Protein AF-M6FPD7-F1 (afdb_monomer)

Secondary structure (DSSP, 8-state):
---PPPPHHHHHHHHHT-BTTBPEEESTTS-EEE-SS-EEEEEEPPSS--GGG--TT-HHHHHHHHHHHHHT-EEEEETT--TTT-EE-SSSEEE-SS-EEETTEEETTS-TTT-EESSS-TT--EEE-SS-EEEEETTEEEEETT--TTT-EE-SSSEEE-SS-EEE--

Solvent-accessible surface area (backbone atoms only — not comparable to full-atom values): 9918 Å² total; per-residue (Å²): 132,85,80,77,79,81,48,71,66,62,47,52,58,45,50,74,66,16,30,82,92,50,50,40,72,47,72,77,77,29,56,34,33,32,28,61,84,52,36,34,28,50,69,18,67,36,84,88,63,58,68,85,75,56,46,87,90,37,73,61,47,49,50,53,49,51,53,52,47,68,68,39,49,40,72,28,67,43,77,98,59,58,80,87,60,50,41,80,73,57,68,54,34,37,27,26,72,73,30,30,30,49,54,54,41,77,40,80,95,44,54,12,65,58,48,44,64,78,54,91,54,95,79,57,42,49,33,31,27,86,82,37,26,31,36,60,54,86,92,36,82,38,77,45,82,93,49,47,44,89,58,51,42,78,78,49,93,55,32,32,34,35,90,87,50,76,46,69,74,126

Organism: NCBI:txid996804

Structure (mmCIF, N/CA/C/O backbone):
data_AF-M6FPD7-F1
#
_entry.id   AF-M6FPD7-F1
#
loop_
_atom_site.group_PDB
_atom_site.id
_atom_site.type_symbol
_atom_site.label_atom_id
_atom_site.label_alt_id
_atom_site.label_comp_id
_atom_site.label_asym_id
_atom_site.label_entity_id
_atom_site.label_seq_id
_atom_site.pdbx_PDB_ins_code
_atom_site.Cartn_x
_atom_site.Cartn_y
_atom_site.Cartn_z
_atom_site.occupancy
_atom_site.B_iso_or_equiv
_atom_site.auth_seq_id
_atom_site.auth_comp_id
_atom_site.auth_asym_id
_atom_site.auth_atom_id
_atom_site.pdbx_PDB_model_num
ATOM 1 N N . MET A 1 1 ? 18.139 26.323 -0.669 1.00 39.03 1 MET A N 1
ATOM 2 C CA . MET A 1 1 ? 17.381 26.286 -1.943 1.00 39.03 1 MET A CA 1
ATOM 3 C C . MET A 1 1 ? 15.969 25.796 -1.652 1.00 39.03 1 MET A C 1
ATOM 5 O O . MET A 1 1 ? 15.835 24.713 -1.099 1.00 39.03 1 MET A O 1
ATOM 9 N N . LYS A 1 2 ? 14.922 26.578 -1.950 1.00 47.44 2 LYS A N 1
ATOM 10 C CA . LYS A 1 2 ? 13.535 26.094 -1.840 1.00 47.44 2 LYS A CA 1
ATOM 11 C C . LYS A 1 2 ? 13.308 25.077 -2.958 1.00 47.44 2 LYS A C 1
ATOM 13 O O . LYS A 1 2 ? 13.353 25.442 -4.129 1.00 47.44 2 LYS A O 1
ATOM 18 N N . THR A 1 3 ? 13.109 23.811 -2.613 1.00 50.50 3 THR A N 1
ATOM 19 C CA . THR A 1 3 ? 12.744 22.772 -3.580 1.00 50.50 3 THR A CA 1
ATOM 20 C C . THR A 1 3 ? 11.394 23.156 -4.181 1.00 50.50 3 THR A C 1
ATOM 22 O O . THR A 1 3 ? 10.374 23.114 -3.493 1.00 50.50 3 THR A O 1
ATOM 25 N N . LYS A 1 4 ? 11.377 23.608 -5.439 1.00 67.19 4 LYS A N 1
ATOM 26 C CA . LYS A 1 4 ? 10.131 23.920 -6.146 1.00 67.19 4 LYS A CA 1
ATOM 27 C C . LYS A 1 4 ? 9.335 22.614 -6.245 1.00 67.19 4 LYS A C 1
ATOM 29 O O . LYS A 1 4 ? 9.866 21.617 -6.739 1.00 67.19 4 LYS A O 1
ATOM 34 N N . ARG A 1 5 ? 8.109 22.580 -5.706 1.00 74.62 5 ARG A N 1
ATOM 35 C CA . ARG A 1 5 ? 7.219 21.422 -5.887 1.00 74.62 5 ARG A CA 1
ATOM 36 C C . ARG A 1 5 ? 6.982 21.244 -7.385 1.00 74.62 5 ARG A C 1
ATOM 38 O O . ARG A 1 5 ? 6.694 22.217 -8.073 1.00 74.62 5 ARG A O 1
ATOM 45 N N . MET A 1 6 ? 7.142 20.014 -7.858 1.00 83.38 6 MET A N 1
ATOM 46 C CA . MET A 1 6 ? 6.828 19.621 -9.229 1.00 83.38 6 MET A CA 1
ATOM 47 C C . MET A 1 6 ? 5.322 19.788 -9.453 1.00 83.38 6 MET A C 1
ATOM 49 O O . MET A 1 6 ? 4.540 19.327 -8.620 1.00 83.38 6 MET A O 1
ATOM 53 N N . THR A 1 7 ? 4.932 20.477 -10.525 1.00 90.06 7 THR A N 1
ATOM 54 C CA . THR A 1 7 ? 3.521 20.609 -10.911 1.00 90.06 7 THR A CA 1
ATOM 55 C C . THR A 1 7 ? 3.058 19.385 -11.701 1.00 90.06 7 THR A C 1
ATOM 57 O O . THR A 1 7 ? 3.879 18.596 -12.171 1.00 90.06 7 THR A O 1
ATOM 60 N N . GLU A 1 8 ? 1.746 19.227 -11.876 1.00 89.38 8 GLU A N 1
ATOM 61 C CA . GLU A 1 8 ? 1.181 18.165 -12.717 1.00 89.38 8 GLU A CA 1
ATOM 62 C C . GLU A 1 8 ? 1.634 18.289 -14.177 1.00 89.38 8 GLU A C 1
ATOM 64 O O . GLU A 1 8 ? 2.030 17.302 -14.790 1.00 89.38 8 GLU A O 1
ATOM 69 N N . LYS A 1 9 ? 1.696 19.518 -14.704 1.00 92.69 9 LYS A N 1
ATOM 70 C CA . LYS A 1 9 ? 2.200 19.783 -16.056 1.00 92.69 9 LYS A CA 1
ATOM 71 C C . LYS A 1 9 ? 3.670 19.376 -16.207 1.00 92.69 9 LYS A C 1
ATOM 73 O O . LYS A 1 9 ? 4.015 18.698 -17.170 1.00 92.69 9 LYS A O 1
ATOM 78 N N . ASP A 1 10 ? 4.518 19.727 -15.234 1.00 91.94 10 ASP A N 1
ATOM 79 C CA . ASP A 1 10 ? 5.930 19.308 -15.231 1.00 91.94 10 ASP A CA 1
ATOM 80 C C . ASP A 1 10 ? 6.062 17.778 -15.168 1.00 91.94 10 ASP A C 1
ATOM 82 O O . ASP A 1 10 ? 6.998 17.197 -15.722 1.00 91.94 10 ASP A O 1
ATOM 86 N N . PHE A 1 11 ? 5.150 17.115 -14.453 1.00 90.94 11 PHE A N 1
ATOM 87 C CA . PHE A 1 11 ? 5.134 15.663 -14.317 1.00 90.94 11 PHE A CA 1
ATOM 88 C C . PHE A 1 11 ? 4.739 14.983 -15.630 1.00 90.94 11 PHE A C 1
ATOM 90 O O . PHE A 1 11 ? 5.478 14.121 -16.101 1.00 90.94 11 PHE A O 1
ATOM 97 N N . GLN A 1 12 ? 3.653 15.427 -16.266 1.00 93.38 12 GLN A N 1
ATOM 98 C CA . GLN A 1 12 ? 3.226 14.950 -17.585 1.00 93.38 12 GLN A CA 1
ATOM 99 C C . GLN A 1 12 ? 4.317 15.151 -18.646 1.00 93.38 12 GLN A C 1
ATOM 101 O O . GLN A 1 12 ? 4.604 14.238 -19.418 1.00 93.38 12 GLN A O 1
ATOM 106 N N . GLU A 1 13 ? 4.996 16.303 -18.644 1.00 94.00 13 GLU A N 1
ATOM 107 C CA . GLU A 1 13 ? 6.111 16.572 -19.560 1.00 94.00 13 GLU A CA 1
ATOM 108 C C . GLU A 1 13 ? 7.301 15.622 -19.333 1.00 94.00 13 GLU A C 1
ATOM 110 O O . GLU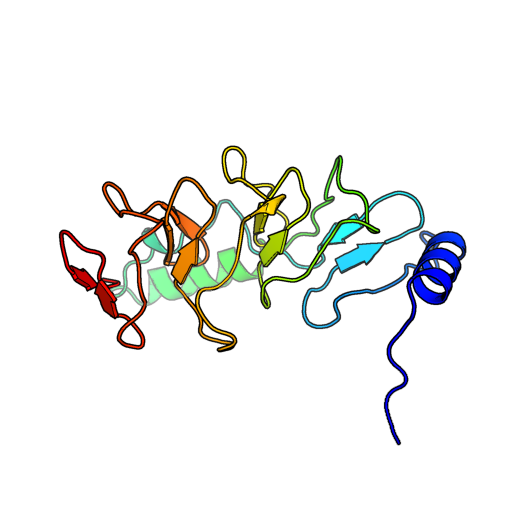 A 1 13 ? 7.999 15.232 -20.269 1.00 94.00 13 GLU A O 1
ATOM 115 N N . ARG A 1 14 ? 7.566 15.231 -18.084 1.00 92.19 14 ARG A N 1
ATOM 116 C CA . ARG A 1 14 ? 8.621 14.255 -17.776 1.00 92.19 14 ARG A CA 1
ATOM 117 C C . ARG A 1 14 ? 8.237 12.843 -18.186 1.00 92.19 14 ARG A C 1
ATOM 119 O O . ARG A 1 14 ? 9.102 12.127 -18.684 1.00 92.19 14 ARG A O 1
ATOM 126 N N . LEU A 1 15 ? 6.975 12.459 -17.992 1.00 93.25 15 LEU A N 1
ATOM 127 C CA . LEU A 1 15 ? 6.458 11.168 -18.440 1.00 93.25 15 LEU A CA 1
ATOM 128 C C . LEU A 1 15 ? 6.528 11.045 -19.965 1.00 93.25 15 LEU A C 1
ATOM 130 O O . LEU A 1 15 ? 6.985 10.019 -20.455 1.00 93.25 15 LEU A O 1
ATOM 134 N N . SER A 1 16 ? 6.177 12.097 -20.713 1.00 93.94 16 SER A N 1
ATOM 135 C CA . SER A 1 16 ? 6.224 12.072 -22.185 1.00 93.94 16 SER A CA 1
ATOM 136 C C . SER A 1 16 ? 7.641 11.982 -22.761 1.00 93.94 16 SER A C 1
ATOM 138 O O . SER A 1 16 ? 7.823 11.547 -23.895 1.00 93.94 16 SER A O 1
ATOM 140 N N . LYS A 1 17 ? 8.657 12.372 -21.983 1.00 95.00 17 LYS A N 1
ATOM 141 C CA . LYS A 1 17 ? 10.080 12.270 -22.346 1.00 95.00 17 LYS A CA 1
ATOM 142 C C . LYS A 1 17 ? 10.734 10.960 -21.896 1.00 95.00 17 LYS A C 1
ATOM 144 O O . LYS A 1 17 ? 11.914 10.758 -22.190 1.00 95.00 17 LYS A O 1
ATOM 149 N N . ALA A 1 18 ? 10.029 10.122 -21.136 1.00 95.25 18 ALA A N 1
ATOM 150 C CA . ALA A 1 18 ? 10.567 8.868 -20.630 1.00 95.25 18 ALA A CA 1
ATOM 151 C C . ALA A 1 18 ? 10.679 7.833 -21.755 1.00 95.25 18 ALA A C 1
ATOM 153 O O . ALA A 1 18 ? 9.778 7.689 -22.577 1.00 95.25 18 ALA A O 1
ATOM 154 N N . THR A 1 19 ? 11.792 7.106 -21.768 1.00 94.00 19 THR A N 1
ATOM 155 C CA . THR A 1 19 ? 12.047 5.999 -22.698 1.00 94.00 19 THR A CA 1
ATOM 156 C C . THR A 1 19 ? 12.698 4.837 -21.945 1.00 94.00 19 THR A C 1
ATOM 158 O O . THR A 1 19 ? 13.233 5.052 -20.851 1.00 94.00 19 THR A O 1
ATOM 161 N N . PRO A 1 20 ? 12.774 3.625 -22.527 1.00 92.19 20 PRO A N 1
ATOM 162 C CA . PRO A 1 20 ? 13.526 2.522 -21.927 1.00 92.19 20 PRO A CA 1
ATOM 163 C C . PRO A 1 20 ? 14.998 2.854 -21.641 1.00 92.19 20 PRO A C 1
ATOM 165 O O . PRO A 1 20 ? 15.546 2.408 -20.636 1.00 92.19 20 PRO A O 1
ATOM 168 N N . SER A 1 21 ? 15.635 3.686 -22.475 1.00 93.88 21 SER A N 1
ATOM 169 C CA . SER A 1 21 ? 17.019 4.144 -22.277 1.00 93.88 21 SER A CA 1
ATOM 170 C C . SER A 1 21 ? 17.155 5.304 -21.284 1.00 93.88 21 SER A C 1
ATOM 172 O O . SER A 1 21 ? 18.240 5.538 -20.751 1.00 93.88 21 SER A O 1
ATOM 174 N N . LYS A 1 22 ? 16.070 6.039 -21.018 1.00 93.69 22 LYS A N 1
ATOM 175 C CA . LYS A 1 22 ? 16.034 7.175 -20.092 1.00 93.69 22 LYS A CA 1
ATOM 176 C C . LYS A 1 22 ? 14.726 7.166 -19.290 1.00 93.69 22 LYS A C 1
ATOM 178 O O . LYS A 1 22 ? 13.872 8.036 -19.492 1.00 93.69 22 LYS A O 1
ATOM 183 N N . PRO A 1 23 ? 14.551 6.196 -18.377 1.00 93.50 23 PRO A N 1
ATOM 184 C CA . PRO A 1 23 ? 13.312 6.074 -17.634 1.00 93.50 23 PRO A CA 1
ATOM 185 C C . PRO A 1 23 ? 13.183 7.205 -16.613 1.00 93.50 23 PRO A C 1
ATOM 187 O O . PRO A 1 23 ? 14.154 7.649 -15.989 1.00 93.50 23 PRO A O 1
ATOM 190 N N . PHE A 1 24 ? 11.958 7.666 -16.406 1.00 92.12 24 PHE A N 1
ATOM 191 C CA . PHE A 1 24 ? 11.651 8.647 -15.388 1.00 92.12 24 PHE A CA 1
ATOM 192 C C . PHE A 1 24 ? 11.475 7.968 -14.027 1.00 92.12 24 PHE A C 1
ATOM 194 O O . PHE A 1 24 ? 10.585 7.146 -13.821 1.00 92.12 24 PHE A O 1
ATOM 201 N N . ARG A 1 25 ? 12.331 8.325 -13.065 1.00 89.62 25 ARG A N 1
ATOM 202 C CA . ARG A 1 25 ? 12.256 7.822 -11.688 1.00 89.62 25 ARG A CA 1
ATOM 203 C C . ARG A 1 25 ? 11.424 8.761 -10.827 1.00 89.62 25 ARG A C 1
ATOM 205 O O . ARG A 1 25 ? 11.820 9.904 -10.581 1.00 89.62 25 ARG A O 1
ATOM 212 N N . PHE A 1 26 ? 10.321 8.252 -10.301 1.00 81.94 26 PHE A N 1
ATOM 213 C CA . PHE A 1 26 ? 9.441 8.980 -9.396 1.00 81.94 26 PHE A CA 1
ATOM 214 C C . PHE A 1 26 ? 9.271 8.209 -8.089 1.00 81.94 26 PHE A C 1
ATOM 216 O O . PHE A 1 26 ? 9.701 7.072 -7.949 1.00 81.94 26 PHE A O 1
ATOM 223 N N . PHE A 1 27 ? 8.811 8.915 -7.060 1.00 79.00 27 PHE A N 1
ATOM 224 C CA . PHE A 1 27 ? 8.765 8.440 -5.677 1.00 79.00 27 PHE A CA 1
ATOM 225 C C . PHE A 1 27 ? 10.082 8.048 -4.999 1.00 79.00 27 PHE A C 1
ATOM 227 O O . PHE A 1 27 ? 9.970 7.658 -3.850 1.00 79.00 27 PHE A O 1
ATOM 234 N N . ARG A 1 28 ? 11.274 8.243 -5.599 1.00 70.12 28 ARG A N 1
ATOM 235 C CA . ARG A 1 28 ? 12.677 8.088 -5.089 1.00 70.12 28 ARG A CA 1
ATOM 236 C C . ARG A 1 28 ? 12.952 7.109 -3.929 1.00 70.12 28 ARG A C 1
ATOM 238 O O . ARG A 1 28 ? 13.841 6.284 -4.063 1.00 70.12 28 ARG A O 1
ATOM 245 N N . GLN A 1 29 ? 12.273 7.262 -2.796 1.00 71.62 29 GLN A N 1
ATOM 246 C CA . GLN A 1 29 ? 12.210 6.307 -1.683 1.00 71.62 29 GLN A CA 1
ATOM 247 C C . GLN A 1 29 ? 11.473 5.005 -2.043 1.00 71.62 29 GLN A C 1
ATOM 249 O O . GLN A 1 29 ? 11.721 3.986 -1.417 1.00 71.62 29 GLN A O 1
ATOM 254 N N . VAL A 1 30 ? 10.586 5.045 -3.037 1.00 74.62 30 VAL A N 1
ATOM 255 C CA . VAL A 1 30 ? 10.026 3.871 -3.705 1.00 74.62 30 VAL A CA 1
ATOM 256 C C . VAL A 1 30 ? 10.767 3.749 -5.030 1.00 74.62 30 VAL A C 1
ATOM 258 O O . VAL A 1 30 ? 10.807 4.710 -5.801 1.00 74.62 30 VAL A O 1
ATOM 261 N N . ASN A 1 31 ? 11.416 2.613 -5.279 1.00 85.31 31 ASN A N 1
ATOM 262 C CA . ASN A 1 31 ? 12.264 2.391 -6.455 1.00 85.31 31 ASN A CA 1
ATOM 263 C C . ASN A 1 31 ? 11.442 2.150 -7.739 1.00 85.31 31 ASN A C 1
ATOM 265 O O . ASN A 1 31 ? 11.728 1.239 -8.507 1.00 85.31 31 ASN A O 1
ATOM 269 N N . CYS A 1 32 ? 10.418 2.970 -7.977 1.00 91.12 32 CYS A N 1
ATOM 270 C CA . CYS A 1 32 ? 9.592 2.920 -9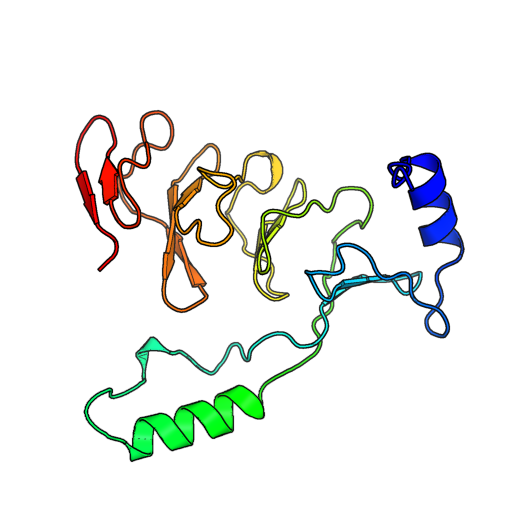.178 1.00 91.12 32 CYS A CA 1
ATOM 271 C C . CYS A 1 32 ? 10.191 3.763 -10.306 1.00 91.12 32 CYS A C 1
ATOM 273 O O . CYS A 1 32 ? 10.631 4.904 -10.112 1.00 91.12 32 CYS A O 1
ATOM 275 N N . VAL A 1 33 ? 10.178 3.195 -11.505 1.00 93.44 33 VAL A N 1
ATOM 276 C CA . VAL A 1 33 ? 10.587 3.854 -12.743 1.00 93.44 33 VAL A CA 1
ATOM 277 C C . VAL A 1 33 ? 9.489 3.706 -13.786 1.00 93.44 33 VAL A C 1
ATOM 279 O O . VAL A 1 33 ? 8.845 2.667 -13.854 1.00 93.44 33 VAL A O 1
ATOM 282 N N . TYR A 1 34 ? 9.276 4.742 -14.587 1.00 94.19 34 TYR A N 1
ATOM 283 C CA . TYR A 1 34 ? 8.414 4.705 -15.762 1.00 94.19 34 TYR A CA 1
ATOM 284 C C . TYR A 1 34 ? 9.277 4.837 -17.009 1.00 94.19 34 TYR A C 1
ATOM 286 O O . TYR A 1 34 ? 10.081 5.765 -17.100 1.00 94.19 34 TYR A O 1
ATOM 294 N N . ASP A 1 35 ? 9.135 3.917 -17.953 1.00 92.25 35 ASP A N 1
ATOM 295 C CA . ASP A 1 35 ? 9.969 3.862 -19.158 1.00 92.25 35 ASP A CA 1
ATOM 296 C C . ASP A 1 35 ? 9.293 4.427 -20.417 1.00 92.25 35 ASP A C 1
ATOM 298 O O . ASP A 1 35 ? 9.812 4.260 -21.515 1.00 92.25 35 ASP A O 1
ATOM 302 N N . GLY A 1 36 ? 8.149 5.100 -20.271 1.00 91.69 36 GLY A N 1
ATOM 303 C CA . GLY A 1 36 ? 7.339 5.566 -21.400 1.00 91.69 36 GLY A CA 1
ATOM 304 C C . GLY A 1 36 ? 6.205 4.610 -21.776 1.00 91.69 36 GLY A C 1
ATOM 305 O O . GLY A 1 36 ? 5.294 5.029 -22.482 1.00 91.69 36 GLY A O 1
ATOM 306 N N . SER A 1 37 ? 6.231 3.367 -21.282 1.00 91.19 37 SER A N 1
ATOM 307 C CA . SER A 1 37 ? 5.190 2.363 -21.537 1.00 91.19 37 SER A CA 1
ATOM 308 C C . SER A 1 37 ? 4.604 1.759 -20.265 1.00 91.19 37 SER A C 1
ATOM 310 O O . SER A 1 37 ? 3.394 1.592 -20.162 1.00 91.19 37 SER A O 1
ATOM 312 N N . LYS A 1 38 ? 5.449 1.457 -19.278 1.00 92.75 38 LYS A N 1
ATOM 313 C CA . LYS A 1 38 ? 5.057 0.735 -18.067 1.00 92.75 38 LYS A CA 1
ATOM 314 C C . LYS A 1 38 ? 5.774 1.271 -16.845 1.00 92.75 38 LYS A C 1
ATOM 316 O O . LYS A 1 38 ? 6.839 1.891 -16.933 1.00 92.75 38 LYS A O 1
ATOM 321 N N . ILE A 1 39 ? 5.191 0.999 -15.684 1.00 93.81 39 ILE A N 1
ATOM 322 C CA . ILE A 1 39 ? 5.820 1.264 -14.395 1.00 93.81 39 ILE A CA 1
ATOM 323 C C . ILE A 1 39 ? 6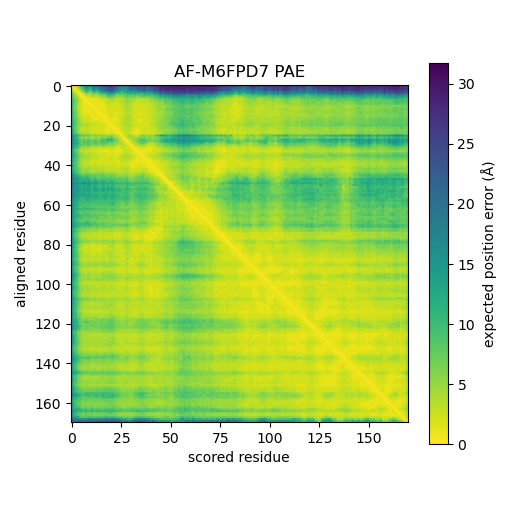.503 -0.019 -13.932 1.00 93.81 39 ILE A C 1
ATOM 325 O O . ILE A 1 39 ? 5.888 -1.081 -13.889 1.00 93.81 39 ILE A O 1
ATOM 329 N N . VAL A 1 40 ? 7.774 0.083 -13.557 1.00 93.44 40 VAL A N 1
ATOM 330 C CA . VAL A 1 40 ? 8.546 -1.021 -12.988 1.00 93.44 40 VAL A CA 1
ATOM 331 C C . VAL A 1 40 ? 8.965 -0.660 -11.573 1.00 93.44 40 VAL A C 1
ATOM 333 O O . VAL A 1 40 ? 9.646 0.345 -11.353 1.00 93.44 40 VAL A O 1
ATOM 336 N N . TRP A 1 41 ? 8.591 -1.496 -10.611 1.00 93.31 41 TRP A N 1
ATOM 337 C CA . TRP A 1 41 ? 9.108 -1.442 -9.254 1.00 93.31 41 TRP A CA 1
ATOM 338 C C . TRP A 1 41 ? 10.390 -2.264 -9.176 1.00 93.31 41 TRP A C 1
ATOM 340 O O . TRP A 1 41 ? 10.375 -3.485 -9.321 1.00 93.31 41 TRP A O 1
ATOM 350 N N . LYS A 1 42 ? 11.514 -1.581 -8.960 1.00 91.50 42 LYS A N 1
ATOM 351 C CA . LYS A 1 42 ? 12.835 -2.206 -8.936 1.00 91.50 42 LYS A CA 1
ATOM 352 C C . LYS A 1 42 ? 13.166 -2.789 -7.564 1.00 91.50 42 LYS A C 1
ATOM 354 O O . LYS A 1 42 ? 12.980 -2.103 -6.554 1.00 91.50 42 LYS A O 1
ATOM 359 N N . GLY A 1 43 ? 13.706 -4.007 -7.543 1.00 89.31 43 GLY A N 1
ATOM 360 C CA . GLY A 1 43 ? 14.163 -4.673 -6.317 1.00 89.31 43 GLY A CA 1
ATOM 361 C C . GLY A 1 43 ? 13.038 -4.956 -5.318 1.00 89.31 43 GLY A C 1
ATOM 362 O O . GLY A 1 43 ? 13.120 -4.568 -4.151 1.00 89.31 43 GLY A O 1
ATOM 363 N N . CYS A 1 44 ? 11.976 -5.606 -5.778 1.00 89.38 44 CYS A N 1
ATOM 364 C CA . CYS A 1 44 ? 10.915 -6.131 -4.931 1.00 89.38 44 CYS A CA 1
ATOM 365 C C . CYS A 1 44 ? 11.416 -7.340 -4.138 1.00 89.38 44 CYS A C 1
ATOM 367 O O . CYS A 1 44 ? 12.177 -8.151 -4.656 1.00 89.38 44 CYS A O 1
ATOM 369 N N . SER A 1 45 ? 10.972 -7.472 -2.888 1.00 86.00 45 SER A N 1
ATOM 370 C CA . SER A 1 45 ? 11.266 -8.655 -2.075 1.00 86.00 45 SER A CA 1
ATOM 371 C C . SER A 1 45 ? 10.599 -9.908 -2.659 1.00 86.00 45 SER A C 1
ATOM 373 O O . SER A 1 45 ? 9.460 -9.791 -3.134 1.00 86.00 45 SER A O 1
ATOM 375 N N . PRO A 1 46 ? 11.223 -11.092 -2.547 1.00 85.44 46 PRO A N 1
ATOM 376 C CA . PRO A 1 46 ? 10.644 -12.344 -3.037 1.00 85.44 46 PRO A CA 1
ATOM 377 C C . PRO A 1 46 ? 9.251 -12.613 -2.456 1.00 85.44 46 PRO A C 1
ATOM 379 O O . PRO A 1 46 ? 9.018 -12.387 -1.268 1.00 85.44 46 PRO A O 1
ATOM 382 N N . GLU A 1 47 ? 8.316 -13.094 -3.283 1.00 82.38 47 GLU A N 1
ATOM 383 C CA . GLU A 1 47 ? 6.961 -13.450 -2.815 1.00 82.38 47 GLU A CA 1
ATOM 384 C C . GLU A 1 47 ? 6.932 -14.793 -2.083 1.00 82.38 47 GLU A C 1
ATOM 386 O O . GLU A 1 47 ? 6.167 -14.980 -1.135 1.00 82.38 47 GLU A O 1
ATOM 391 N N . ASN A 1 48 ? 7.775 -15.720 -2.538 1.00 78.19 48 ASN A N 1
ATOM 392 C CA . ASN A 1 48 ? 7.855 -17.106 -2.087 1.00 78.19 48 ASN A CA 1
ATOM 393 C C . ASN A 1 48 ? 8.642 -17.285 -0.780 1.00 78.19 48 ASN A C 1
ATOM 395 O O . ASN A 1 48 ? 8.664 -18.384 -0.236 1.00 78.19 48 ASN A O 1
ATOM 399 N N . VAL A 1 49 ? 9.268 -16.225 -0.268 1.00 78.12 49 VAL A N 1
ATOM 400 C CA . VAL A 1 49 ? 10.020 -16.256 0.989 1.00 78.12 49 VAL A CA 1
ATOM 401 C C . VAL A 1 49 ? 9.159 -15.630 2.084 1.00 78.12 49 VAL A C 1
ATOM 403 O O . VAL A 1 49 ? 9.067 -14.406 2.215 1.00 78.12 49 VAL A O 1
ATOM 406 N N . ASP A 1 50 ? 8.478 -16.473 2.863 1.00 78.12 50 ASP A N 1
ATOM 407 C CA . ASP A 1 50 ? 7.620 -16.020 3.955 1.00 78.12 50 ASP A CA 1
ATOM 408 C C . ASP A 1 50 ? 8.394 -15.968 5.276 1.00 78.12 50 ASP A C 1
ATOM 410 O O . ASP A 1 50 ? 8.854 -16.976 5.794 1.00 78.12 50 ASP A O 1
ATOM 414 N N . ARG A 1 51 ? 8.487 -14.779 5.875 1.00 79.19 51 ARG A N 1
ATOM 415 C CA . ARG A 1 51 ? 9.119 -14.593 7.191 1.00 79.19 51 ARG A CA 1
ATOM 416 C C . ARG A 1 51 ? 8.451 -15.383 8.317 1.00 79.19 51 ARG A C 1
ATOM 418 O O . ARG A 1 51 ? 9.072 -15.554 9.356 1.00 79.19 51 ARG A O 1
ATOM 425 N N . ASN A 1 52 ? 7.214 -15.843 8.136 1.00 79.31 52 ASN A N 1
ATOM 426 C CA . ASN A 1 52 ? 6.537 -16.683 9.121 1.00 79.31 52 ASN A CA 1
ATOM 427 C C . ASN A 1 52 ? 7.128 -18.099 9.221 1.00 79.31 52 ASN A C 1
ATOM 429 O O . ASN A 1 52 ? 6.825 -18.787 10.187 1.00 79.31 52 ASN A O 1
ATOM 433 N N . THR A 1 53 ? 7.932 -18.550 8.249 1.00 78.44 53 THR A N 1
ATOM 434 C CA . THR A 1 53 ? 8.572 -19.879 8.286 1.00 78.44 53 THR A CA 1
ATOM 435 C C . THR A 1 53 ? 9.934 -19.871 8.978 1.00 78.44 53 THR A C 1
ATOM 437 O O . THR A 1 53 ? 10.596 -20.901 9.019 1.00 78.44 53 THR A O 1
ATOM 440 N N . LEU A 1 54 ? 10.379 -18.712 9.467 1.00 83.38 54 LEU A N 1
ATOM 441 C CA . LEU A 1 54 ? 11.650 -18.556 10.157 1.00 83.38 54 LEU A CA 1
ATOM 442 C C . LEU A 1 54 ? 11.559 -19.179 11.556 1.00 83.38 54 LEU A C 1
ATOM 444 O O . LEU A 1 54 ? 10.744 -18.738 12.369 1.00 83.38 54 LEU A O 1
ATOM 448 N N . ASP A 1 55 ? 12.419 -20.153 11.841 1.00 86.62 55 ASP A N 1
ATOM 449 C CA . ASP A 1 55 ? 12.632 -20.629 13.205 1.00 86.62 55 ASP A CA 1
ATOM 450 C C . ASP A 1 55 ? 13.635 -19.689 13.886 1.00 86.62 55 ASP A C 1
ATOM 452 O O . ASP A 1 55 ? 14.787 -19.570 13.469 1.00 86.62 55 ASP A O 1
ATOM 456 N N . LEU A 1 56 ? 13.166 -18.952 14.893 1.00 83.06 56 LEU A N 1
ATOM 457 C CA . LEU A 1 56 ? 13.983 -17.972 15.610 1.00 83.06 56 LEU A CA 1
ATOM 458 C C . LEU A 1 56 ? 14.996 -18.630 16.552 1.00 83.06 56 LEU A C 1
ATOM 460 O O . LEU A 1 56 ? 15.972 -17.974 16.923 1.00 83.06 56 LEU A O 1
ATOM 464 N N . ASP A 1 57 ? 14.779 -19.896 16.907 1.00 90.19 57 ASP A N 1
ATOM 465 C CA . ASP A 1 57 ? 15.646 -20.654 17.803 1.00 90.19 57 ASP A CA 1
ATOM 466 C C . ASP A 1 57 ? 16.740 -21.424 17.034 1.00 90.19 57 ASP A C 1
ATOM 468 O O . ASP A 1 57 ? 17.701 -21.899 17.645 1.00 90.19 57 ASP A O 1
ATOM 472 N N . ASP A 1 58 ? 16.659 -21.485 15.695 1.00 92.06 58 ASP A N 1
ATOM 473 C CA . ASP A 1 58 ? 17.664 -22.094 14.817 1.00 92.06 58 ASP A CA 1
ATOM 474 C C . ASP A 1 58 ? 18.469 -21.043 14.010 1.00 92.06 58 ASP A C 1
ATOM 476 O O . ASP A 1 58 ? 17.987 -20.473 13.022 1.00 92.06 58 ASP A O 1
ATOM 480 N N . PRO A 1 59 ? 19.755 -20.811 14.347 1.00 91.69 59 PRO A N 1
ATOM 481 C CA . PRO A 1 59 ? 20.627 -19.917 13.588 1.00 91.69 59 PRO A CA 1
ATOM 482 C C . PRO A 1 59 ? 20.813 -20.309 12.116 1.00 91.69 59 PRO A C 1
ATOM 484 O O . PRO A 1 59 ? 21.135 -19.437 11.300 1.00 91.69 59 PRO 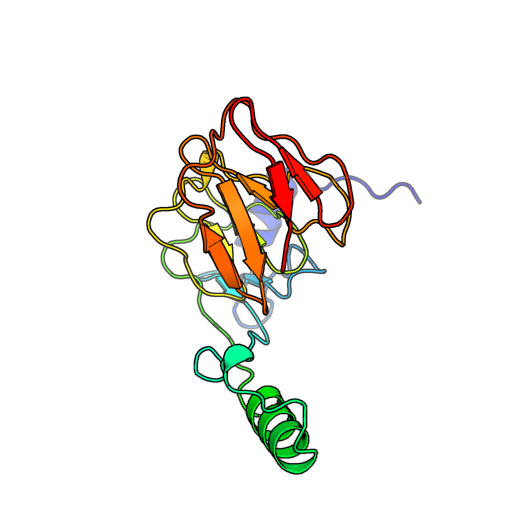A O 1
ATOM 487 N N . GLN A 1 60 ? 20.661 -21.592 11.766 1.00 90.88 60 GLN A N 1
ATOM 488 C CA . GLN A 1 60 ? 20.776 -22.045 10.382 1.00 90.88 60 GLN A CA 1
ATOM 489 C C . GLN A 1 60 ? 19.538 -21.645 9.575 1.00 90.88 60 GLN A C 1
ATOM 491 O O . GLN A 1 60 ? 19.702 -21.052 8.509 1.00 90.88 60 GLN A O 1
ATOM 496 N N . SER A 1 61 ? 18.336 -21.817 10.134 1.00 89.44 61 SER A N 1
ATOM 497 C CA . SER A 1 61 ? 17.087 -21.272 9.583 1.00 89.44 61 SER A CA 1
ATOM 498 C C . SER A 1 61 ? 17.205 -19.781 9.247 1.00 89.44 61 SER A C 1
ATOM 500 O O . SER A 1 61 ? 16.867 -19.356 8.139 1.00 89.44 61 SER A O 1
ATOM 502 N N . TYR A 1 62 ? 17.786 -18.977 10.149 1.00 88.25 62 TYR A N 1
ATOM 503 C CA . TYR A 1 62 ? 18.025 -17.556 9.876 1.00 88.25 62 TYR A CA 1
ATOM 504 C C . TYR A 1 62 ? 18.982 -17.320 8.700 1.00 88.25 62 TYR A C 1
ATOM 506 O O . TYR A 1 62 ? 18.733 -16.451 7.861 1.00 88.25 62 TYR A O 1
ATOM 514 N N . ARG A 1 63 ? 20.080 -18.078 8.611 1.00 89.81 63 ARG A N 1
ATOM 515 C CA . ARG A 1 63 ? 21.039 -17.952 7.501 1.00 89.81 63 ARG A CA 1
ATOM 516 C C . ARG A 1 63 ? 20.413 -18.319 6.163 1.00 89.81 63 ARG A C 1
ATOM 518 O O . ARG A 1 63 ? 20.572 -17.554 5.213 1.00 89.81 63 ARG A O 1
ATOM 525 N N . ASP A 1 64 ? 19.702 -19.438 6.105 1.00 89.56 64 ASP A N 1
ATOM 526 C CA . ASP A 1 64 ? 19.067 -19.929 4.882 1.00 89.56 64 ASP A CA 1
ATOM 527 C C . ASP A 1 64 ? 18.000 -18.943 4.405 1.00 89.56 64 ASP A C 1
ATOM 529 O O . ASP A 1 64 ? 18.024 -18.512 3.250 1.00 89.56 64 ASP A O 1
ATOM 533 N N . PHE A 1 65 ? 17.171 -18.445 5.330 1.00 88.25 65 PHE A N 1
ATOM 534 C CA . PHE A 1 65 ? 16.216 -17.380 5.043 1.00 88.25 65 PHE A CA 1
ATOM 535 C C . PHE A 1 65 ? 16.891 -16.141 4.447 1.00 88.25 65 PHE A C 1
ATOM 537 O O . PHE A 1 65 ? 16.421 -15.612 3.442 1.00 88.25 65 PHE A O 1
ATOM 544 N N . ILE A 1 66 ? 17.981 -15.645 5.045 1.00 86.44 66 ILE A N 1
ATOM 545 C CA . ILE A 1 66 ? 18.666 -14.445 4.542 1.00 86.44 66 ILE A CA 1
ATOM 546 C C . ILE A 1 66 ? 19.249 -14.692 3.148 1.00 86.44 66 ILE A C 1
ATOM 548 O O . ILE A 1 66 ? 19.156 -13.811 2.292 1.00 86.44 66 ILE A O 1
ATOM 552 N N . ILE A 1 67 ? 19.820 -15.870 2.897 1.00 89.00 67 ILE A N 1
ATOM 553 C CA . ILE A 1 67 ? 20.356 -16.240 1.583 1.00 89.00 67 ILE A CA 1
ATOM 554 C C . ILE A 1 67 ? 19.245 -16.231 0.529 1.00 89.00 67 ILE A C 1
ATOM 556 O O . ILE A 1 67 ? 19.405 -15.590 -0.513 1.00 89.00 67 ILE A O 1
ATOM 560 N N . ASP A 1 68 ? 18.125 -16.894 0.801 1.00 87.81 68 ASP A N 1
ATOM 561 C CA . ASP A 1 68 ? 16.998 -16.978 -0.130 1.00 87.81 68 ASP A CA 1
ATOM 562 C C . ASP A 1 68 ? 16.342 -15.614 -0.340 1.00 87.81 68 ASP A C 1
ATOM 564 O O . ASP A 1 68 ? 16.060 -15.210 -1.471 1.00 87.81 68 ASP A O 1
ATOM 568 N N . PHE A 1 69 ? 16.181 -14.850 0.740 1.00 86.19 69 PHE A N 1
ATOM 569 C CA . PHE A 1 69 ? 15.624 -13.507 0.694 1.00 86.19 69 PHE A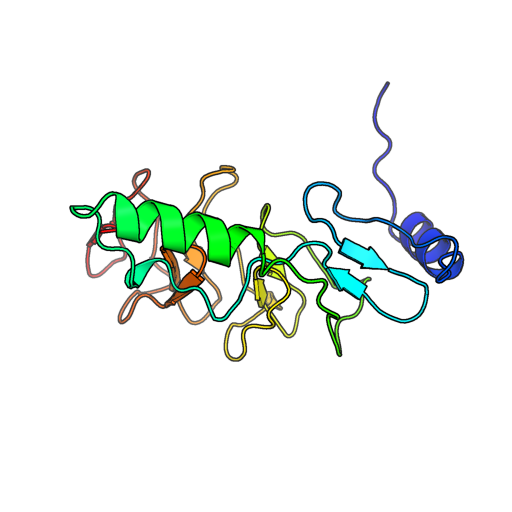 CA 1
ATOM 570 C C . PHE A 1 69 ? 16.485 -12.561 -0.150 1.00 86.19 69 PHE A C 1
ATOM 572 O O . PHE A 1 69 ? 15.944 -11.817 -0.962 1.00 86.19 69 PHE A O 1
ATOM 579 N N . LEU A 1 70 ? 17.815 -12.597 0.001 1.00 86.81 70 LEU A N 1
ATOM 580 C CA . LEU A 1 70 ? 18.738 -11.762 -0.776 1.00 86.81 70 LEU A CA 1
ATOM 581 C C . LEU A 1 70 ? 18.818 -12.176 -2.250 1.00 86.81 70 LEU A C 1
ATOM 583 O O . LEU A 1 70 ? 18.987 -11.312 -3.109 1.00 86.81 70 LEU A O 1
ATOM 587 N N . LYS A 1 71 ? 18.689 -13.470 -2.557 1.00 87.44 71 LYS A N 1
ATOM 588 C CA . LYS A 1 71 ? 18.699 -13.977 -3.939 1.00 87.44 71 LYS A CA 1
ATOM 589 C C . LYS A 1 71 ? 17.390 -13.723 -4.682 1.00 87.44 71 LYS A C 1
ATOM 591 O O . LYS A 1 71 ? 17.412 -13.564 -5.896 1.00 87.44 71 LYS A O 1
ATOM 596 N N . GLY A 1 72 ? 16.266 -13.692 -3.972 1.00 86.12 72 GLY A N 1
ATOM 597 C CA . GLY A 1 72 ? 14.930 -13.616 -4.563 1.00 86.12 72 GLY A CA 1
ATOM 598 C C . GLY A 1 72 ? 14.446 -12.208 -4.921 1.00 86.12 72 GLY A C 1
ATOM 599 O O . GLY A 1 72 ? 13.255 -12.019 -5.158 1.00 86.12 72 GLY A O 1
ATOM 600 N N . TYR A 1 73 ? 15.327 -11.205 -4.916 1.00 89.19 73 TYR A N 1
ATOM 601 C CA . TYR A 1 73 ? 14.955 -9.852 -5.318 1.00 89.19 73 TYR A CA 1
ATOM 602 C C . TYR A 1 73 ? 14.761 -9.754 -6.828 1.00 89.19 73 TYR A C 1
ATOM 604 O O . TYR A 1 73 ? 15.655 -10.085 -7.604 1.00 89.19 73 TYR A O 1
ATOM 612 N N . GLU A 1 74 ? 13.618 -9.217 -7.240 1.00 91.25 74 GLU A N 1
ATOM 613 C CA . GLU A 1 74 ? 13.251 -9.112 -8.651 1.00 91.25 74 GLU A CA 1
ATOM 614 C C . GLU A 1 74 ? 12.555 -7.789 -8.971 1.00 91.25 74 GLU A C 1
ATOM 616 O O . GLU A 1 74 ? 12.009 -7.104 -8.103 1.00 91.25 74 GLU A O 1
ATOM 621 N N . ASP A 1 75 ? 12.567 -7.417 -10.244 1.00 93.19 75 ASP A N 1
ATOM 622 C CA . ASP A 1 75 ? 11.814 -6.270 -10.730 1.00 93.19 75 ASP A CA 1
ATOM 623 C C . ASP A 1 75 ? 10.391 -6.699 -11.091 1.00 93.19 75 ASP A C 1
ATOM 625 O O . ASP A 1 75 ? 10.205 -7.696 -11.786 1.00 93.19 75 ASP A O 1
ATOM 629 N N . ARG A 1 76 ? 9.386 -5.917 -10.684 1.00 93.25 76 ARG A N 1
ATOM 630 C CA . ARG A 1 76 ? 7.976 -6.197 -11.003 1.00 93.25 76 ARG A CA 1
ATOM 631 C C . ARG A 1 76 ? 7.373 -5.100 -11.854 1.00 93.25 76 ARG A C 1
ATOM 633 O O . ARG A 1 76 ? 7.538 -3.916 -11.558 1.00 93.25 76 ARG A O 1
ATOM 640 N N . VAL A 1 77 ? 6.667 -5.498 -12.906 1.00 93.75 77 VAL A N 1
ATOM 641 C CA . VAL A 1 77 ? 5.872 -4.581 -13.724 1.00 93.75 77 VAL A CA 1
ATOM 642 C C . VAL A 1 77 ? 4.524 -4.371 -13.042 1.00 93.75 77 VAL A C 1
ATOM 644 O O . VAL A 1 77 ? 3.864 -5.334 -12.660 1.00 93.75 77 VAL A O 1
ATOM 647 N N . LEU A 1 78 ? 4.126 -3.111 -12.871 1.00 92.69 78 LEU A N 1
ATOM 648 C CA . LEU A 1 78 ? 2.792 -2.763 -12.389 1.00 92.69 78 LEU A CA 1
ATOM 649 C C . LEU A 1 78 ? 1.859 -2.667 -13.592 1.00 92.69 78 LEU A C 1
ATOM 651 O O . LEU A 1 78 ? 1.684 -1.592 -14.169 1.00 92.69 78 LEU A O 1
ATOM 655 N N . GLU A 1 79 ? 1.317 -3.813 -13.991 1.00 90.19 79 GLU A N 1
ATOM 656 C CA . GLU A 1 79 ? 0.335 -3.874 -15.071 1.00 90.19 79 GLU A CA 1
ATOM 657 C C . GLU A 1 79 ? -0.929 -3.108 -14.681 1.00 90.19 79 GLU A C 1
ATOM 659 O O . GLU A 1 79 ? -1.326 -3.081 -13.513 1.00 90.19 79 GLU A O 1
ATOM 664 N N . ASP A 1 80 ? -1.554 -2.472 -15.667 1.00 87.19 80 ASP A N 1
ATOM 665 C CA . ASP A 1 80 ? -2.786 -1.706 -15.493 1.00 87.19 80 ASP A CA 1
ATOM 666 C C . ASP A 1 80 ? -2.699 -0.574 -14.457 1.00 87.19 80 ASP A C 1
ATOM 668 O O . ASP A 1 80 ? -3.726 -0.197 -13.901 1.00 87.19 80 ASP A O 1
ATOM 672 N N . VAL A 1 81 ? -1.525 0.008 -14.192 1.00 90.50 81 VAL A N 1
ATOM 673 C CA . VAL A 1 81 ? -1.377 1.174 -13.301 1.00 90.50 81 VAL A CA 1
ATOM 674 C C . VAL A 1 81 ? -0.979 2.410 -14.101 1.00 90.50 81 VAL A C 1
ATOM 676 O O . VAL A 1 81 ? 0.030 2.415 -14.805 1.00 90.50 81 VAL A O 1
ATOM 679 N N . ASP A 1 82 ? -1.748 3.487 -13.951 1.00 90.25 82 ASP A N 1
ATOM 680 C CA . ASP A 1 82 ? -1.449 4.772 -14.583 1.00 90.25 82 ASP A CA 1
ATOM 681 C C . ASP A 1 82 ? -0.545 5.618 -13.660 1.00 90.25 82 ASP A C 1
ATOM 683 O O . ASP A 1 82 ? -0.902 5.872 -12.500 1.00 90.25 82 ASP A O 1
ATOM 687 N N . PRO A 1 83 ? 0.629 6.080 -14.138 1.00 90.81 83 PRO A N 1
ATOM 688 C CA . PRO A 1 83 ? 1.557 6.862 -13.327 1.00 90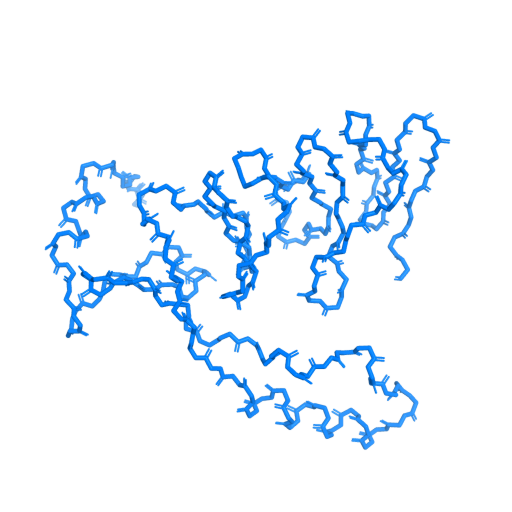.81 83 PRO A CA 1
ATOM 689 C C . PRO A 1 83 ? 0.984 8.197 -12.826 1.00 90.81 83 PRO A C 1
ATOM 691 O O . PRO A 1 83 ? 1.506 8.721 -11.842 1.00 90.81 83 PRO A O 1
ATOM 694 N N . LEU A 1 84 ? -0.054 8.752 -13.466 1.00 90.06 84 LEU A N 1
ATOM 695 C CA . LEU A 1 84 ? -0.701 10.006 -13.060 1.00 90.06 84 LEU A CA 1
ATOM 696 C C . LEU A 1 84 ? -1.561 9.857 -11.804 1.00 90.06 84 LEU A C 1
ATOM 698 O O . LEU A 1 84 ? -1.625 10.784 -10.997 1.00 90.06 84 LEU A O 1
ATOM 702 N N . PHE A 1 85 ? -2.184 8.694 -11.616 1.00 90.19 85 PHE A N 1
ATOM 703 C CA . PHE A 1 85 ? -3.064 8.421 -10.474 1.00 90.19 85 PHE A CA 1
ATOM 704 C C . PHE A 1 85 ? -2.340 7.720 -9.323 1.00 90.19 85 PHE A C 1
ATOM 706 O O . PHE A 1 85 ? -2.850 7.642 -8.203 1.00 90.19 85 PHE A O 1
ATOM 713 N N . LEU A 1 86 ? -1.127 7.230 -9.576 1.00 92.06 86 LEU A N 1
ATOM 714 C CA . LEU A 1 86 ? -0.322 6.571 -8.568 1.00 92.06 86 LEU A CA 1
ATOM 715 C C . LEU A 1 86 ? 0.136 7.576 -7.509 1.00 92.06 86 LEU A C 1
ATOM 717 O O . LEU A 1 86 ? 0.768 8.590 -7.801 1.00 92.06 86 LEU A O 1
ATOM 721 N N . ARG A 1 87 ? -0.124 7.264 -6.243 1.00 92.12 87 ARG A N 1
ATOM 722 C CA . ARG A 1 87 ? 0.298 8.055 -5.085 1.00 92.12 87 ARG A CA 1
ATOM 723 C C . ARG A 1 87 ? 1.062 7.196 -4.095 1.00 92.12 87 ARG A C 1
ATOM 725 O O . ARG A 1 87 ? 0.783 6.018 -3.883 1.00 92.12 87 ARG A O 1
ATOM 732 N N . LYS A 1 88 ? 2.023 7.825 -3.429 1.00 92.06 88 LYS A N 1
ATOM 733 C CA . LYS A 1 88 ? 2.816 7.177 -2.390 1.00 92.06 88 LYS A CA 1
ATOM 734 C C . LYS A 1 88 ? 2.104 7.202 -1.042 1.00 92.06 88 LYS A C 1
ATOM 736 O O . LYS A 1 88 ? 1.745 8.275 -0.561 1.00 92.06 88 LYS A O 1
ATOM 741 N N . ILE A 1 89 ? 1.994 6.034 -0.409 1.00 92.62 89 ILE A N 1
ATOM 742 C CA . ILE A 1 89 ? 1.545 5.890 0.982 1.00 92.62 89 ILE A CA 1
ATOM 743 C C . ILE A 1 89 ? 2.748 5.969 1.927 1.00 92.62 89 ILE A C 1
ATOM 745 O O . ILE A 1 89 ? 2.812 6.844 2.787 1.00 92.62 89 ILE A O 1
ATOM 749 N N . ASN A 1 90 ? 3.726 5.080 1.750 1.00 89.75 90 ASN A N 1
ATOM 750 C CA . ASN A 1 90 ? 4.953 5.013 2.549 1.00 89.75 90 ASN A CA 1
ATOM 751 C C . ASN A 1 90 ? 6.108 4.428 1.696 1.00 89.75 90 ASN A C 1
ATOM 753 O O . ASN A 1 90 ? 6.111 4.592 0.478 1.00 89.75 90 ASN A O 1
ATOM 757 N N . SER A 1 91 ? 7.137 3.834 2.308 1.00 86.94 91 SER A N 1
ATOM 758 C CA . SER A 1 91 ? 8.293 3.268 1.593 1.00 86.94 91 SER A CA 1
ATOM 759 C C . SER A 1 91 ? 7.999 1.982 0.813 1.00 86.94 91 SER A C 1
ATOM 761 O O . SER A 1 91 ? 8.715 1.705 -0.145 1.00 86.94 91 SER A O 1
ATOM 763 N N . ASN A 1 92 ? 6.976 1.211 1.191 1.00 89.12 92 ASN A N 1
ATOM 764 C CA . ASN A 1 92 ? 6.642 -0.075 0.571 1.00 89.12 92 ASN A CA 1
ATOM 765 C C . ASN A 1 92 ? 5.226 -0.141 -0.017 1.00 89.12 92 ASN A C 1
ATOM 767 O O . ASN A 1 92 ? 4.883 -1.156 -0.616 1.00 89.12 92 ASN A O 1
ATOM 771 N N . LEU A 1 93 ? 4.427 0.920 0.130 1.00 92.88 93 LEU A N 1
ATOM 772 C CA . LEU A 1 93 ? 3.047 1.003 -0.338 1.00 92.88 93 LEU A CA 1
ATOM 773 C C . LEU A 1 93 ? 2.830 2.194 -1.272 1.00 92.88 93 LEU A C 1
ATOM 775 O O . LEU A 1 93 ? 3.140 3.349 -0.944 1.00 92.88 93 LEU A O 1
ATOM 779 N N . LEU A 1 94 ? 2.203 1.899 -2.404 1.00 94.19 94 LEU A N 1
ATOM 780 C CA . LEU A 1 94 ? 1.571 2.859 -3.299 1.00 94.19 94 LEU A CA 1
ATOM 781 C C . LEU A 1 94 ? 0.073 2.549 -3.379 1.00 94.19 94 LEU A C 1
ATOM 783 O O . LEU A 1 94 ? -0.370 1.466 -3.000 1.00 94.19 94 LEU A O 1
ATOM 787 N N . ALA A 1 95 ? -0.705 3.499 -3.871 1.00 95.00 95 ALA A N 1
ATOM 788 C CA . ALA A 1 95 ? -2.102 3.276 -4.210 1.00 95.00 95 ALA A CA 1
ATOM 789 C C . ALA A 1 95 ? -2.461 4.090 -5.452 1.00 95.00 95 ALA A C 1
ATOM 791 O O . ALA A 1 95 ? -1.900 5.166 -5.649 1.00 95.00 95 ALA A O 1
ATOM 792 N N . ASP A 1 96 ? -3.388 3.595 -6.255 1.00 92.56 96 ASP A N 1
ATOM 793 C CA . ASP A 1 96 ? -4.180 4.393 -7.191 1.00 92.56 96 ASP A CA 1
ATOM 794 C C . ASP A 1 96 ? -5.668 4.226 -6.825 1.00 92.56 96 ASP A C 1
ATOM 796 O O . ASP A 1 96 ? -5.987 3.743 -5.735 1.00 92.56 96 ASP A O 1
ATOM 800 N N . ASP A 1 97 ? -6.594 4.633 -7.690 1.00 91.38 97 ASP A N 1
ATOM 801 C CA . ASP A 1 97 ? -8.026 4.508 -7.396 1.00 91.38 97 ASP A CA 1
ATOM 802 C C . ASP A 1 97 ? -8.538 3.055 -7.419 1.00 91.38 97 ASP A C 1
ATOM 804 O O . ASP A 1 97 ? -9.607 2.767 -6.874 1.00 91.38 97 ASP A O 1
ATOM 808 N N . ARG A 1 98 ? -7.783 2.123 -8.014 1.00 90.75 98 ARG A N 1
ATOM 809 C CA . ARG A 1 98 ? -8.181 0.721 -8.218 1.00 90.75 98 ARG A CA 1
ATOM 810 C C . ARG A 1 98 ? -7.491 -0.241 -7.262 1.00 90.75 98 ARG A C 1
ATOM 812 O O . ARG A 1 98 ? -8.116 -1.198 -6.809 1.00 90.75 98 ARG A O 1
ATOM 819 N N . TYR A 1 99 ? -6.221 -0.001 -6.963 1.00 94.12 99 TYR A N 1
ATOM 820 C CA . TYR A 1 99 ? -5.342 -0.945 -6.295 1.00 94.12 99 TYR A CA 1
ATOM 821 C C . TYR A 1 99 ? -4.525 -0.282 -5.194 1.00 94.12 99 TYR A C 1
ATOM 823 O O . TYR A 1 99 ? -4.094 0.869 -5.278 1.00 94.12 99 TYR A O 1
ATOM 831 N N . VAL A 1 100 ? -4.226 -1.080 -4.174 1.00 96.38 100 VAL A N 1
ATOM 832 C CA . VAL A 1 100 ? -3.079 -0.848 -3.298 1.00 96.38 100 VAL A CA 1
ATOM 833 C C . VAL A 1 100 ? -1.949 -1.737 -3.791 1.00 96.38 100 VAL A C 1
ATOM 835 O O . VAL A 1 100 ? -2.162 -2.920 -4.035 1.00 96.38 100 VAL A O 1
ATOM 838 N N . ILE A 1 101 ? -0.750 -1.182 -3.939 1.00 94.75 101 ILE A N 1
ATOM 839 C CA . ILE A 1 101 ? 0.434 -1.913 -4.388 1.00 94.75 101 ILE A CA 1
ATOM 840 C C . ILE A 1 101 ? 1.424 -2.005 -3.230 1.00 94.75 101 ILE A C 1
ATOM 842 O O . ILE A 1 101 ? 1.873 -0.973 -2.731 1.00 94.75 101 ILE A O 1
ATOM 846 N N . GLN A 1 102 ? 1.793 -3.223 -2.826 1.00 93.06 102 GLN A N 1
ATOM 847 C CA . GLN A 1 102 ? 2.803 -3.479 -1.796 1.00 93.06 102 GLN A CA 1
ATOM 848 C C . GLN A 1 102 ? 4.009 -4.195 -2.394 1.00 93.06 102 GLN A C 1
ATOM 850 O O . GLN A 1 102 ? 3.866 -5.308 -2.884 1.00 93.06 102 GLN A O 1
ATOM 855 N N . ASN A 1 103 ? 5.200 -3.590 -2.333 1.00 90.12 103 ASN A N 1
ATOM 856 C CA . ASN A 1 103 ? 6.433 -4.185 -2.877 1.00 90.12 103 ASN A CA 1
ATOM 857 C C . ASN A 1 103 ? 6.249 -4.744 -4.305 1.00 90.12 103 ASN A C 1
ATOM 859 O O . ASN A 1 103 ? 6.614 -5.882 -4.590 1.00 90.12 103 ASN A O 1
ATOM 863 N N . GLY A 1 104 ? 5.608 -3.973 -5.184 1.00 91.38 104 GLY A N 1
ATOM 864 C CA . GLY A 1 104 ? 5.344 -4.391 -6.562 1.00 91.38 104 GLY A CA 1
ATOM 865 C C . GLY A 1 104 ? 4.162 -5.348 -6.771 1.00 91.38 104 GLY A C 1
ATOM 866 O O . GLY A 1 104 ? 3.877 -5.681 -7.913 1.00 91.38 104 GLY A O 1
ATOM 867 N N . ILE A 1 105 ? 3.462 -5.766 -5.711 1.00 92.06 105 ILE A N 1
ATOM 868 C CA . ILE A 1 105 ? 2.317 -6.689 -5.776 1.00 92.06 105 ILE A CA 1
ATOM 869 C C . ILE A 1 105 ? 1.007 -5.903 -5.693 1.00 92.06 105 ILE A C 1
ATOM 871 O O . ILE A 1 105 ? 0.792 -5.170 -4.725 1.00 92.06 105 ILE A O 1
ATOM 875 N N . LEU A 1 106 ? 0.113 -6.073 -6.672 1.00 93.88 106 LEU A N 1
ATOM 876 C CA . LEU A 1 106 ? -1.232 -5.488 -6.650 1.00 93.88 106 LEU A CA 1
ATOM 877 C C . LEU A 1 106 ? -2.137 -6.274 -5.691 1.00 93.88 106 LEU A C 1
ATOM 879 O O . LEU A 1 106 ? -2.424 -7.454 -5.896 1.00 93.88 106 LEU A O 1
ATOM 883 N N . LEU A 1 107 ? -2.635 -5.604 -4.655 1.00 94.12 107 LEU A N 1
ATOM 884 C CA . LEU A 1 107 ? -3.530 -6.176 -3.657 1.00 94.12 107 LEU A CA 1
ATOM 885 C C . LEU A 1 107 ? -4.987 -5.963 -4.077 1.00 94.12 107 LEU A C 1
ATOM 887 O O . LEU A 1 107 ? -5.529 -4.859 -3.989 1.00 94.12 107 LEU A O 1
ATOM 891 N N . LYS A 1 108 ? -5.633 -7.038 -4.537 1.00 92.50 108 LYS A N 1
ATOM 892 C CA . LYS A 1 108 ? -7.049 -7.022 -4.932 1.00 92.50 108 LYS A CA 1
ATOM 893 C C . LYS A 1 108 ? -7.966 -6.955 -3.707 1.00 92.50 108 LYS A C 1
ATOM 895 O O . LYS A 1 108 ? -7.656 -7.500 -2.652 1.00 92.50 108 LYS A O 1
ATOM 900 N N . GLY A 1 109 ? -9.125 -6.316 -3.869 1.00 92.75 109 GLY A N 1
ATOM 901 C CA . GLY A 1 109 ? -10.160 -6.230 -2.831 1.00 92.75 109 GLY A CA 1
ATOM 902 C C . GLY A 1 109 ? -9.947 -5.135 -1.779 1.00 92.75 109 GLY A C 1
ATOM 903 O O . GLY A 1 109 ? -10.835 -4.931 -0.954 1.00 92.75 109 GLY A O 1
ATOM 904 N N . ILE A 1 110 ? -8.825 -4.410 -1.835 1.00 95.94 110 ILE A N 1
ATOM 905 C CA . ILE A 1 110 ? -8.572 -3.211 -1.026 1.00 95.94 110 ILE A CA 1
ATOM 906 C C . ILE A 1 110 ? -9.006 -1.984 -1.831 1.00 95.94 110 ILE A C 1
ATOM 908 O O . ILE A 1 110 ? -8.659 -1.859 -3.004 1.00 95.94 110 ILE A O 1
ATOM 912 N N . ASP A 1 111 ? -9.764 -1.076 -1.217 1.00 95.88 111 ASP A N 1
ATOM 913 C CA . ASP A 1 111 ? -10.218 0.146 -1.890 1.00 95.88 111 ASP A CA 1
ATOM 914 C C . ASP A 1 111 ? -9.063 1.159 -1.974 1.00 95.88 111 ASP A C 1
ATOM 916 O O . ASP A 1 111 ? -8.777 1.891 -1.023 1.00 95.88 111 ASP A O 1
ATOM 920 N N . GLY A 1 112 ? -8.386 1.163 -3.127 1.00 95.75 112 GLY A N 1
ATOM 921 C CA . GLY A 1 112 ? -7.225 2.003 -3.407 1.00 95.75 112 GLY A CA 1
ATOM 922 C C . GLY A 1 112 ? -7.510 3.494 -3.240 1.00 95.75 112 GLY A C 1
ATOM 923 O O . GLY A 1 112 ? -6.728 4.181 -2.588 1.00 95.75 112 GLY A O 1
ATOM 924 N N . ALA A 1 113 ? -8.657 3.993 -3.708 1.00 95.25 113 ALA A N 1
ATOM 925 C CA . ALA A 1 113 ? -9.016 5.412 -3.622 1.00 95.25 113 ALA A CA 1
ATOM 926 C C . ALA A 1 113 ? -9.050 5.935 -2.171 1.00 95.25 113 ALA A C 1
ATOM 928 O O . ALA A 1 113 ? -8.557 7.026 -1.874 1.00 95.25 113 ALA A O 1
ATOM 929 N N . SER A 1 114 ? -9.588 5.144 -1.237 1.00 96.81 114 SER A N 1
ATOM 930 C CA . SER A 1 114 ? -9.718 5.531 0.178 1.00 96.81 114 SER A CA 1
ATOM 931 C C . SER A 1 114 ? -8.575 5.054 1.081 1.00 96.81 114 SER A C 1
ATOM 933 O O . SER A 1 114 ? -8.487 5.489 2.236 1.00 96.81 114 SER A O 1
ATOM 935 N N . PHE A 1 115 ? -7.679 4.199 0.576 1.00 98.00 115 PHE A N 1
ATOM 936 C CA . PHE A 1 115 ? -6.604 3.605 1.365 1.00 98.00 115 PHE A CA 1
ATOM 937 C C . PHE A 1 115 ? -5.596 4.641 1.884 1.00 98.00 115 PHE A C 1
ATOM 939 O O . PHE A 1 115 ? -5.002 5.417 1.125 1.00 98.00 115 PHE A O 1
ATOM 946 N N . ARG A 1 116 ? -5.347 4.645 3.195 1.00 96.44 116 ARG A N 1
ATOM 947 C CA . ARG A 1 116 ? -4.433 5.598 3.839 1.00 96.44 116 ARG A CA 1
ATOM 948 C C . ARG A 1 116 ? -3.775 5.040 5.093 1.00 96.44 116 ARG A C 1
ATOM 950 O O . ARG A 1 116 ? -4.323 4.177 5.777 1.00 96.44 116 ARG A O 1
ATOM 957 N N . SER A 1 117 ? -2.616 5.600 5.424 1.00 95.75 117 SER A N 1
ATOM 958 C CA . SER A 1 117 ? -1.962 5.397 6.715 1.00 95.75 117 SER A CA 1
ATOM 959 C C . SER A 1 117 ? -2.703 6.147 7.829 1.00 95.75 117 SER A C 1
ATOM 961 O O . SER A 1 117 ? -3.311 7.196 7.592 1.00 95.75 117 SER A O 1
ATOM 963 N N . LEU A 1 118 ? -2.656 5.625 9.059 1.00 94.25 118 LEU A N 1
ATOM 964 C CA . LEU A 1 118 ? -3.263 6.299 10.217 1.00 94.25 118 LEU A CA 1
ATOM 965 C C . LEU A 1 118 ? -2.384 7.404 10.821 1.00 94.25 118 LEU A C 1
ATOM 967 O O . LEU A 1 118 ? -2.880 8.242 11.572 1.00 94.25 118 LEU A O 1
ATOM 971 N N . SER A 1 119 ? -1.100 7.454 10.469 1.00 90.50 119 SER A N 1
ATOM 972 C CA . SER A 1 119 ? -0.209 8.570 10.785 1.00 90.50 119 SER A CA 1
ATOM 973 C C . SER A 1 119 ? 0.813 8.800 9.671 1.00 90.50 119 SER A C 1
ATOM 975 O O . SER A 1 119 ? 0.923 8.025 8.720 1.00 90.50 119 SER A O 1
ATOM 977 N N . LYS A 1 120 ? 1.574 9.892 9.795 1.00 87.06 120 LYS A N 1
ATOM 978 C CA . LYS A 1 120 ? 2.698 10.229 8.905 1.00 87.06 120 LYS A CA 1
ATOM 979 C C . LYS A 1 120 ? 4.027 9.609 9.355 1.00 87.06 120 LYS A C 1
ATOM 981 O O . LYS A 1 120 ? 5.061 9.926 8.774 1.00 87.06 120 LYS A O 1
ATOM 986 N N . SER A 1 121 ? 4.019 8.788 10.408 1.00 88.50 121 SER A N 1
ATOM 987 C CA . SER A 1 121 ? 5.235 8.143 10.899 1.00 88.50 121 SER A CA 1
ATOM 988 C C . SER A 1 121 ? 5.820 7.225 9.819 1.00 88.50 121 SER A C 1
ATOM 990 O O . SER A 1 121 ? 5.064 6.461 9.215 1.00 88.50 121 SER A O 1
ATOM 992 N N . PRO A 1 122 ? 7.147 7.232 9.593 1.00 83.25 122 PRO A N 1
ATOM 993 C CA . PRO A 1 122 ? 7.787 6.251 8.715 1.00 83.25 122 PRO A CA 1
ATOM 994 C C . PRO A 1 122 ? 7.636 4.814 9.237 1.00 83.25 122 PRO A C 1
ATOM 996 O O . PRO A 1 122 ? 7.776 3.871 8.467 1.00 83.25 122 PRO A O 1
ATOM 999 N N . HIS A 1 123 ? 7.314 4.654 10.524 1.00 85.75 123 HIS A N 1
ATOM 1000 C CA . HIS A 1 123 ? 7.039 3.374 11.173 1.00 85.75 123 HIS A CA 1
ATOM 1001 C C . HIS A 1 123 ? 5.536 3.138 11.372 1.00 85.75 123 HIS A C 1
ATOM 1003 O O . HIS A 1 123 ? 5.134 2.467 12.321 1.00 85.75 123 HIS A O 1
ATOM 1009 N N . GLU A 1 124 ? 4.677 3.760 10.558 1.00 92.06 124 GLU A N 1
ATOM 1010 C CA . GLU A 1 124 ? 3.255 3.442 10.602 1.00 92.06 124 GLU A CA 1
ATOM 1011 C C . GLU A 1 124 ? 3.013 2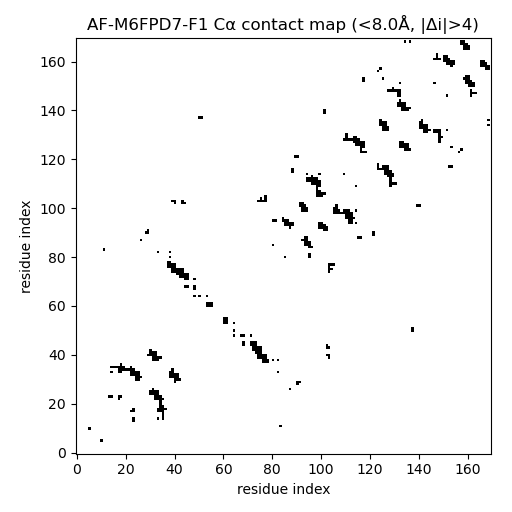.006 10.133 1.00 92.06 124 GLU A C 1
ATOM 1013 O O . GLU A 1 124 ? 3.485 1.594 9.075 1.00 92.06 124 GLU A O 1
ATOM 1018 N N . ILE A 1 125 ? 2.249 1.278 10.940 1.00 93.81 125 ILE A N 1
ATOM 1019 C CA . ILE A 1 125 ? 1.898 -0.124 10.732 1.00 93.81 125 ILE A CA 1
ATOM 1020 C C . ILE A 1 125 ? 0.390 -0.311 10.565 1.00 93.81 125 ILE A C 1
ATOM 1022 O O . ILE A 1 125 ? -0.022 -1.362 10.098 1.00 93.81 125 ILE A O 1
ATOM 1026 N N . PHE A 1 126 ? -0.435 0.679 10.922 1.00 96.38 126 PHE A N 1
ATOM 1027 C CA . PHE A 1 126 ? -1.882 0.621 10.748 1.00 96.38 126 PHE A CA 1
ATOM 1028 C C . PHE A 1 126 ? -2.338 1.456 9.553 1.00 96.38 126 PHE A C 1
ATOM 1030 O O . PHE A 1 126 ? -1.980 2.631 9.394 1.00 96.38 126 PHE A O 1
ATOM 1037 N N . PHE A 1 127 ? -3.203 0.850 8.749 1.00 97.31 127 PHE A N 1
ATOM 1038 C CA . PHE A 1 127 ? -3.771 1.420 7.538 1.00 97.31 127 PHE A CA 1
ATOM 1039 C C . PHE A 1 127 ? -5.266 1.143 7.508 1.00 97.31 127 PHE A C 1
ATOM 1041 O O . PHE A 1 127 ? -5.753 0.227 8.168 1.00 97.31 127 PHE A O 1
ATOM 1048 N N . LYS A 1 128 ? -6.013 1.921 6.734 1.00 97.56 128 LYS A N 1
ATOM 1049 C CA . LYS A 1 128 ? -7.418 1.619 6.475 1.00 97.56 128 LYS A CA 1
ATOM 1050 C C . LYS A 1 128 ? -7.849 2.107 5.113 1.00 97.56 128 LYS A C 1
ATOM 1052 O O . LYS A 1 128 ? -7.308 3.093 4.613 1.00 97.56 128 LYS A O 1
ATOM 1057 N N . ASP A 1 129 ? -8.852 1.440 4.576 1.00 97.75 129 ASP A N 1
ATOM 1058 C CA . ASP A 1 129 ? -9.708 1.975 3.529 1.00 97.75 129 ASP A CA 1
ATOM 1059 C C . ASP A 1 129 ? -11.099 2.273 4.125 1.00 97.75 129 ASP A C 1
ATOM 1061 O O . ASP A 1 129 ? -11.269 2.306 5.349 1.00 97.75 129 ASP A O 1
ATOM 1065 N N . LYS A 1 130 ? -12.100 2.553 3.287 1.00 96.88 130 LYS A N 1
ATOM 1066 C CA . LYS A 1 130 ? -13.464 2.836 3.762 1.00 96.88 130 LYS A CA 1
ATOM 1067 C C . LYS A 1 130 ? -14.203 1.621 4.349 1.00 96.88 130 LYS A C 1
ATOM 1069 O O . LYS A 1 130 ? -15.206 1.813 5.023 1.00 96.88 130 LYS A O 1
ATOM 1074 N N . LYS A 1 131 ? -13.762 0.392 4.061 1.00 96.50 131 LYS A N 1
ATOM 1075 C CA . LYS A 1 131 ? -14.448 -0.869 4.404 1.00 96.50 131 LYS A CA 1
ATOM 1076 C C . LYS A 1 131 ? -13.721 -1.688 5.467 1.00 96.50 131 LYS A C 1
ATOM 1078 O O . LYS A 1 131 ? -14.356 -2.506 6.126 1.00 96.50 131 LYS A O 1
ATOM 1083 N N . ALA A 1 132 ? -12.410 -1.527 5.606 1.00 97.56 132 ALA A N 1
ATOM 1084 C CA . ALA A 1 132 ? -11.589 -2.389 6.440 1.00 97.56 132 ALA A CA 1
ATOM 1085 C C . ALA A 1 132 ? -10.360 -1.676 7.008 1.00 97.56 132 ALA A C 1
ATOM 1087 O O . ALA A 1 132 ? -9.860 -0.677 6.480 1.00 97.56 132 ALA A O 1
ATOM 1088 N N . VAL A 1 133 ? -9.851 -2.249 8.096 1.00 97.94 133 VAL A N 1
ATOM 1089 C CA . VAL A 1 133 ? -8.588 -1.869 8.723 1.00 97.94 133 VAL A CA 1
ATOM 1090 C C . VAL A 1 133 ? -7.553 -2.947 8.439 1.00 97.94 133 VAL A C 1
ATOM 1092 O O . VAL A 1 133 ? -7.866 -4.137 8.417 1.00 97.94 133 VAL A O 1
ATOM 1095 N N . TYR A 1 134 ? -6.311 -2.524 8.239 1.00 97.25 134 TYR A N 1
ATOM 1096 C CA . TYR A 1 134 ? -5.182 -3.390 7.956 1.00 97.25 134 TYR A CA 1
ATOM 1097 C C . TYR A 1 134 ? -4.020 -3.077 8.895 1.00 97.25 134 TYR A C 1
ATOM 1099 O O . TYR A 1 134 ? -3.803 -1.929 9.293 1.00 97.25 134 TYR A O 1
ATOM 1107 N N . VAL A 1 135 ? -3.238 -4.103 9.205 1.00 95.25 135 VAL A N 1
ATOM 1108 C CA . VAL A 1 135 ? -1.967 -4.001 9.915 1.00 95.25 135 VAL A CA 1
ATOM 1109 C C . VAL A 1 135 ? -0.853 -4.583 9.050 1.00 95.25 135 VAL A C 1
ATOM 1111 O O . VAL A 1 135 ? -1.016 -5.623 8.416 1.00 95.25 135 VAL A O 1
ATOM 1114 N N . GLU A 1 136 ? 0.288 -3.906 9.002 1.00 91.75 136 GLU A N 1
ATOM 1115 C CA . GLU A 1 136 ? 1.517 -4.458 8.446 1.00 91.75 136 GLU A CA 1
ATOM 1116 C C . GLU A 1 136 ? 2.112 -5.453 9.447 1.00 91.75 136 GLU A C 1
ATOM 1118 O O . GLU A 1 136 ? 2.417 -5.107 10.597 1.00 91.75 136 GLU A O 1
ATOM 1123 N N . LYS A 1 137 ? 2.256 -6.699 8.995 1.00 87.75 137 LYS A N 1
ATOM 1124 C CA . LYS A 1 137 ? 2.868 -7.793 9.740 1.00 87.75 137 LYS A CA 1
ATOM 1125 C C . LYS A 1 137 ? 3.767 -8.598 8.802 1.00 87.75 137 LYS A C 1
ATOM 1127 O O . LYS A 1 137 ? 3.316 -9.096 7.772 1.00 87.75 137 LYS A O 1
ATOM 1132 N N . PHE A 1 138 ? 5.042 -8.721 9.172 1.00 83.44 138 PHE A N 1
ATOM 1133 C CA . PHE A 1 138 ? 6.067 -9.470 8.434 1.00 83.44 138 PHE A CA 1
ATOM 1134 C C . PHE A 1 138 ? 6.214 -9.086 6.951 1.00 83.44 138 PHE A C 1
ATOM 1136 O O . PHE A 1 138 ? 6.438 -9.929 6.087 1.00 83.44 138 PHE A O 1
ATOM 1143 N N . GLY A 1 139 ? 6.104 -7.798 6.644 1.00 84.00 139 GLY A N 1
ATOM 1144 C CA . GLY A 1 139 ? 6.212 -7.244 5.298 1.00 84.00 139 GLY A CA 1
ATOM 1145 C C . GLY A 1 139 ? 4.926 -7.323 4.476 1.00 84.00 139 GLY A C 1
ATOM 1146 O O . GLY A 1 139 ? 4.940 -6.882 3.328 1.00 84.00 139 GLY A O 1
ATOM 1147 N N . LYS A 1 140 ? 3.828 -7.849 5.037 1.00 89.25 140 LYS A N 1
ATOM 1148 C CA . LYS A 1 140 ? 2.543 -8.045 4.351 1.00 89.25 140 LYS A CA 1
ATOM 1149 C C . LYS A 1 140 ? 1.433 -7.255 5.044 1.00 89.25 140 LYS A C 1
ATOM 1151 O O . LYS A 1 140 ? 1.364 -7.204 6.272 1.00 89.25 140 LYS A O 1
ATOM 1156 N N . LEU A 1 141 ? 0.544 -6.645 4.264 1.00 93.44 141 LEU A N 1
ATOM 1157 C CA . LEU A 1 141 ? -0.709 -6.106 4.790 1.00 93.44 141 LEU A CA 1
ATOM 1158 C C . LEU A 1 141 ? -1.657 -7.255 5.139 1.00 93.44 141 LEU A C 1
ATOM 1160 O O . LEU A 1 141 ? -1.930 -8.133 4.321 1.00 93.44 141 LEU A O 1
ATOM 1164 N N . LYS A 1 142 ? -2.172 -7.237 6.365 1.00 93.56 142 LYS A N 1
ATOM 1165 C CA . LYS A 1 142 ? -3.170 -8.183 6.860 1.00 93.56 142 LYS A CA 1
ATOM 1166 C C . LYS A 1 142 ? -4.402 -7.415 7.294 1.00 93.56 142 LYS A C 1
ATOM 1168 O O . LYS A 1 142 ? -4.289 -6.433 8.024 1.00 93.56 142 LYS A O 1
ATOM 1173 N N . LYS A 1 143 ? -5.572 -7.853 6.836 1.00 96.06 143 LYS A N 1
ATOM 1174 C CA . LYS A 1 143 ? -6.846 -7.321 7.315 1.00 96.06 143 LYS A CA 1
ATOM 1175 C C . LYS A 1 143 ? -7.001 -7.659 8.800 1.00 96.06 143 LYS A C 1
ATOM 1177 O 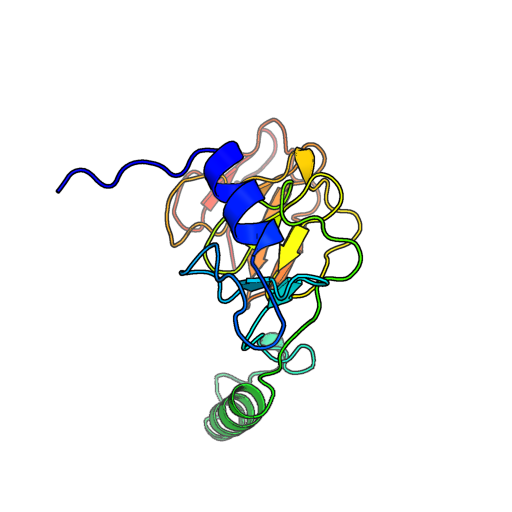O . LYS A 1 143 ? -6.634 -8.753 9.220 1.00 96.06 143 LYS A O 1
ATOM 1182 N N . ILE A 1 144 ? -7.507 -6.709 9.577 1.00 95.56 144 ILE A N 1
ATOM 1183 C CA . ILE A 1 144 ? -7.928 -6.932 10.958 1.00 95.56 144 ILE A CA 1
ATOM 1184 C C . ILE A 1 144 ? -9.418 -7.256 10.918 1.00 95.56 144 ILE A C 1
ATOM 1186 O O . ILE A 1 144 ? -10.229 -6.399 10.557 1.00 95.56 144 ILE A O 1
ATOM 1190 N N . ASP A 1 145 ? -9.770 -8.493 11.249 1.00 93.75 145 ASP A N 1
ATOM 1191 C CA . ASP A 1 145 ? -11.166 -8.920 11.272 1.00 93.75 145 ASP A CA 1
ATOM 1192 C C . ASP A 1 145 ? -11.938 -8.236 12.411 1.00 93.75 145 ASP A C 1
ATOM 1194 O O . ASP A 1 145 ? -11.373 -7.879 13.448 1.00 93.75 145 ASP A O 1
ATOM 1198 N N . ASP A 1 146 ? -13.229 -7.995 12.171 1.00 93.44 146 ASP A N 1
ATOM 1199 C CA . ASP A 1 146 ? -14.172 -7.284 13.050 1.00 93.44 146 ASP A CA 1
ATOM 1200 C C . ASP A 1 146 ? -13.801 -5.848 13.460 1.00 93.44 146 ASP A C 1
ATOM 1202 O O . ASP A 1 146 ? -14.506 -5.243 14.272 1.00 93.44 146 ASP A O 1
ATOM 1206 N N . ALA A 1 147 ? -12.716 -5.282 12.927 1.00 96.75 147 ALA A N 1
ATOM 1207 C CA . ALA A 1 147 ? -12.357 -3.898 13.197 1.00 96.75 147 ALA A CA 1
ATOM 1208 C C . ALA A 1 147 ? -13.357 -2.943 12.538 1.00 96.75 147 ALA A C 1
ATOM 1210 O O . ALA A 1 147 ? -13.629 -3.048 11.342 1.00 96.75 147 ALA A O 1
ATOM 1211 N N . ASP A 1 148 ? -13.857 -1.972 13.302 1.00 97.81 148 ASP A N 1
ATOM 1212 C CA . ASP A 1 148 ? -14.716 -0.910 12.778 1.00 97.81 148 ASP A CA 1
ATOM 1213 C C . ASP A 1 148 ? -13.853 0.209 12.155 1.00 97.81 148 ASP A C 1
ATOM 1215 O O . ASP A 1 148 ? -13.282 1.021 12.893 1.00 97.81 148 ASP A O 1
ATOM 1219 N N . PRO A 1 149 ? -13.752 0.314 10.811 1.00 97.31 149 PRO A N 1
ATOM 1220 C CA . PRO A 1 149 ? -12.882 1.289 10.152 1.00 97.31 149 PRO A CA 1
ATOM 1221 C C . PRO A 1 149 ? -13.272 2.746 10.427 1.00 97.31 149 PRO A C 1
ATOM 1223 O O . PRO A 1 149 ? -12.412 3.635 10.332 1.00 97.31 149 PRO A O 1
ATOM 1226 N N . GLU A 1 150 ? -14.530 3.022 10.777 1.00 97.25 150 GLU A N 1
ATOM 1227 C CA . GLU A 1 150 ? -14.997 4.376 11.072 1.00 97.25 150 GLU A CA 1
ATOM 1228 C C . GLU A 1 150 ? -14.424 4.863 12.401 1.00 97.25 150 GLU A C 1
ATOM 1230 O O . GLU A 1 150 ? -13.885 5.973 12.485 1.00 97.25 150 GLU A O 1
ATOM 1235 N N . THR A 1 151 ? -14.471 4.008 13.426 1.00 97.75 151 THR A N 1
ATOM 1236 C CA . THR A 1 151 ? -14.060 4.363 14.790 1.00 97.75 151 THR A CA 1
ATOM 1237 C C . THR A 1 151 ? -12.636 3.943 15.148 1.00 97.75 151 THR A C 1
ATOM 1239 O O . THR A 1 151 ? -12.116 4.406 16.169 1.00 97.75 151 THR A O 1
ATOM 1242 N N . PHE A 1 152 ? -11.966 3.156 14.297 1.00 98.06 152 PHE A N 1
ATOM 1243 C CA . PHE A 1 152 ? -10.596 2.700 14.520 1.00 98.06 152 PHE A CA 1
ATOM 1244 C C . PHE A 1 152 ? -9.596 3.856 14.617 1.00 98.06 152 PHE A C 1
ATOM 1246 O O . PHE A 1 152 ? -9.467 4.696 13.712 1.00 98.06 152 PHE A O 1
ATOM 1253 N N . LYS A 1 153 ? -8.839 3.862 15.715 1.00 96.19 153 LYS A N 1
ATOM 1254 C CA . LYS A 1 153 ? -7.822 4.856 16.053 1.00 96.19 153 LYS A CA 1
ATOM 1255 C C . LYS A 1 153 ? -6.590 4.174 16.632 1.00 96.19 153 LYS A C 1
ATOM 1257 O O . LYS A 1 153 ? -6.675 3.346 17.536 1.00 96.19 153 LYS A O 1
ATOM 1262 N N . LYS A 1 154 ? -5.426 4.601 16.156 1.00 94.62 154 LYS A N 1
ATOM 1263 C CA . LYS A 1 154 ? -4.140 4.283 16.774 1.00 94.62 154 LYS A CA 1
ATOM 1264 C C . LYS A 1 154 ? -4.014 5.033 18.103 1.00 94.62 154 LYS A C 1
ATOM 1266 O O . LYS A 1 154 ? -4.283 6.232 18.150 1.00 94.62 154 LYS A O 1
ATOM 1271 N N . ILE A 1 155 ? -3.597 4.334 19.155 1.00 95.00 155 ILE A N 1
ATOM 1272 C CA . ILE A 1 155 ? -3.401 4.893 20.508 1.00 95.00 155 ILE A CA 1
ATOM 1273 C C . ILE A 1 155 ? -1.975 4.691 21.039 1.00 95.00 155 ILE A C 1
ATOM 1275 O O . ILE A 1 155 ? -1.629 5.206 22.093 1.00 95.00 155 ILE A O 1
ATOM 1279 N N . GLY A 1 156 ? -1.131 3.969 20.302 1.00 90.94 156 GLY A N 1
ATOM 1280 C CA . GLY A 1 156 ? 0.283 3.776 20.603 1.00 90.94 156 GLY A CA 1
ATOM 1281 C C . GLY A 1 156 ? 1.019 3.209 19.393 1.00 90.94 156 GLY A C 1
ATOM 1282 O O . GLY A 1 156 ? 0.433 3.065 18.322 1.00 90.94 156 GLY A O 1
ATOM 1283 N N . PHE A 1 157 ? 2.304 2.879 19.541 1.00 86.88 157 PHE A N 1
ATOM 1284 C CA . PHE A 1 157 ? 3.098 2.328 18.435 1.00 86.88 157 PHE A CA 1
ATOM 1285 C C . PHE A 1 157 ? 2.479 1.042 17.864 1.00 86.88 157 PHE A C 1
ATOM 1287 O O . PHE A 1 157 ? 2.188 0.990 16.673 1.00 86.88 157 PHE A O 1
ATOM 1294 N N . ALA A 1 158 ? 2.213 0.066 18.737 1.00 90.94 158 ALA A N 1
ATOM 1295 C CA . ALA A 1 158 ? 1.614 -1.230 18.409 1.00 90.94 158 ALA A CA 1
ATOM 1296 C C . ALA A 1 158 ? 0.154 -1.373 18.875 1.00 90.94 158 ALA A C 1
ATOM 1298 O O . ALA A 1 158 ? -0.416 -2.455 18.763 1.00 90.94 158 ALA A O 1
ATOM 1299 N N . TYR A 1 159 ? -0.441 -0.297 19.398 1.00 94.00 159 TYR A N 1
ATOM 1300 C CA . TYR A 1 159 ? -1.751 -0.320 20.046 1.00 94.00 159 TYR A CA 1
ATOM 1301 C C . TYR A 1 159 ? -2.765 0.519 19.281 1.00 94.00 159 TYR A C 1
ATOM 1303 O O . TYR A 1 159 ? -2.501 1.668 18.904 1.00 94.00 159 TYR A O 1
ATOM 1311 N N . ALA A 1 160 ? -3.959 -0.032 19.124 1.00 96.12 160 ALA A N 1
ATOM 1312 C CA . ALA A 1 160 ? -5.100 0.646 18.540 1.00 96.12 160 ALA A CA 1
ATOM 1313 C C . ALA A 1 160 ? -6.390 0.255 19.266 1.00 96.12 160 ALA A C 1
ATOM 1315 O O . ALA A 1 160 ? -6.418 -0.677 20.068 1.00 96.12 160 ALA A O 1
ATOM 1316 N N . LYS A 1 161 ? -7.463 0.990 19.000 1.00 97.44 161 LYS A N 1
ATOM 1317 C CA . LYS A 1 161 ? -8.809 0.651 19.455 1.00 97.44 161 LYS A CA 1
ATOM 1318 C C . LYS A 1 161 ? -9.843 1.104 18.442 1.00 97.44 161 LYS A C 1
ATOM 1320 O O . LYS A 1 161 ? -9.599 2.059 17.705 1.00 97.44 161 LYS A O 1
ATOM 1325 N N . ASP A 1 162 ? -11.004 0.485 18.471 1.00 98.19 162 ASP A N 1
ATOM 1326 C CA . ASP A 1 162 ? -12.224 1.026 17.884 1.00 98.19 162 ASP A CA 1
ATOM 1327 C C . ASP A 1 162 ? -13.279 1.227 18.988 1.00 98.19 162 ASP A C 1
ATOM 1329 O O . ASP A 1 162 ? -12.939 1.272 20.176 1.00 98.19 162 ASP A O 1
ATOM 1333 N N . LYS A 1 163 ? -14.549 1.426 18.624 1.00 97.62 163 LYS A N 1
ATOM 1334 C CA . LYS A 1 163 ? -15.633 1.579 19.608 1.00 97.62 163 LYS A CA 1
ATOM 1335 C C . LYS A 1 163 ? -15.937 0.301 20.403 1.00 97.62 163 LYS A C 1
ATOM 1337 O O . LYS A 1 163 ? -16.535 0.397 21.468 1.00 97.62 163 LYS A O 1
ATOM 1342 N N . ASN A 1 164 ? -15.556 -0.867 19.887 1.00 96.62 164 ASN A N 1
ATOM 1343 C CA . ASN A 1 164 ? -15.925 -2.176 20.415 1.00 96.62 164 ASN A CA 1
ATOM 1344 C C . ASN A 1 164 ? -14.784 -2.833 21.205 1.00 96.62 164 ASN A C 1
ATOM 1346 O O . ASN A 1 164 ? -15.052 -3.549 22.167 1.00 96.62 164 ASN A O 1
ATOM 1350 N N . ARG A 1 165 ? -13.523 -2.662 20.780 1.00 95.88 165 ARG A N 1
ATOM 1351 C CA . ARG A 1 165 ? -12.382 -3.414 21.325 1.00 95.88 165 ARG A CA 1
ATOM 1352 C C . ARG A 1 165 ? -11.030 -2.714 21.148 1.00 95.88 165 ARG A C 1
ATOM 1354 O O . ARG A 1 165 ? -10.883 -1.734 20.418 1.00 95.88 165 ARG A O 1
ATOM 1361 N N . PHE A 1 166 ? -10.027 -3.251 21.840 1.00 96.19 166 PHE A N 1
ATOM 1362 C CA . PHE A 1 166 ? -8.617 -2.894 21.687 1.00 96.19 166 PHE A CA 1
ATOM 1363 C C . PHE A 1 166 ? -7.899 -3.904 20.788 1.00 96.19 166 PHE A C 1
ATOM 1365 O O . PHE A 1 166 ? -8.259 -5.077 20.745 1.00 96.19 166 PHE A O 1
ATOM 1372 N N . PHE A 1 167 ? -6.856 -3.441 20.107 1.00 94.06 167 PHE A N 1
ATOM 1373 C CA . PHE A 1 167 ? -6.018 -4.232 19.214 1.00 94.06 167 PHE A CA 1
ATOM 1374 C C . PHE A 1 167 ? -4.549 -4.020 19.568 1.00 94.06 167 PHE A C 1
ATOM 1376 O O . PHE A 1 167 ? -4.112 -2.889 19.807 1.00 94.06 167 PHE A O 1
ATOM 1383 N N . ILE A 1 168 ? -3.783 -5.106 19.542 1.00 91.38 168 ILE A N 1
ATOM 1384 C CA . ILE A 1 168 ? -2.331 -5.097 19.691 1.00 91.38 168 ILE A CA 1
ATOM 1385 C C . ILE A 1 168 ? -1.704 -5.839 18.512 1.00 91.38 168 ILE A C 1
ATOM 1387 O O . ILE A 1 168 ? -2.178 -6.909 18.123 1.00 91.38 168 ILE A O 1
ATOM 1391 N N . ARG A 1 169 ? -0.644 -5.274 17.924 1.00 81.62 169 ARG A N 1
ATOM 1392 C CA . ARG A 1 169 ? 0.187 -6.027 16.978 1.00 81.62 169 ARG A CA 1
ATOM 1393 C C . ARG A 1 169 ? 1.046 -7.018 17.770 1.00 81.62 169 ARG A C 1
ATOM 1395 O O . ARG A 1 169 ? 2.021 -6.591 18.382 1.00 81.62 169 ARG A O 1
ATOM 1402 N N . MET A 1 170 ? 0.667 -8.297 17.740 1.00 63.16 170 MET A N 1
ATOM 1403 C CA . MET A 1 170 ? 1.492 -9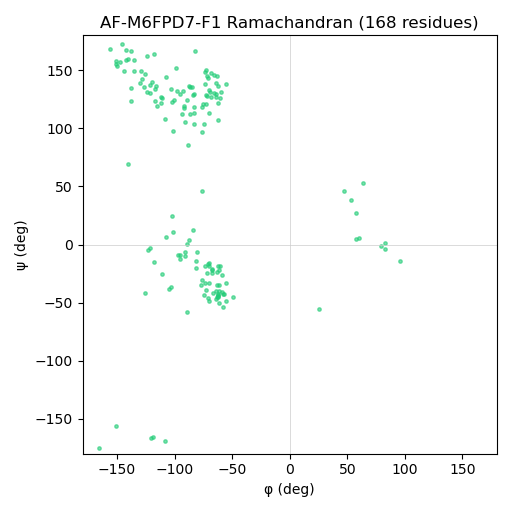.430 18.193 1.00 63.16 170 MET A CA 1
ATOM 1404 C C . MET A 1 170 ? 2.436 -9.882 17.088 1.00 63.16 170 MET A C 1
ATOM 1406 O O . MET A 1 170 ? 1.954 -10.027 15.934 1.00 63.16 170 MET A O 1
#

Mean predicted aligned error: 5.33 Å

Radius of gyration: 18.21 Å; Cα contacts (8 Å, |Δi|>4): 290; chains: 1; bounding box: 37×48×44 Å

Sequence (170 aa):
MKTKRMTEKDFQERLSKATPSKPFRFFRQVNCVYDGSKIVWKGCSPENVDRNTLDLDDPQSYRDFIIDFLKGYEDRVLEDVDPLFLRKINSNLLADDRYVIQNGILLKGIDGASFRSLSKSPHEIFFKDKKAVYVEKFGKLKKIDDADPETFKKIGFAYAKDKNRFFIRM

Foldseek 3Di:
DPPPDQDLVNVVVQLCVAAQVRWDAPPVLFRWTHRNPWIKGFFFWAPPQFPVPQDPVDPVSVVVSVVCRVVRTDIATPPPDDPSQWDDQASQWIAGQQFIGGSNDTDHPARRNQKHFLDPDNLGQWIHGQPFIWGDDRSDTDTDPPDDRVQWHAPDSQWIDGPPDIGGDD

Nearest PDB structures (foldseek):
  8qx8-assembly1_B  TM=3.075E-01  e=9.451E+00  Saccharomyces cerevisiae

InterPro domains:
  IPR027375 DKNYY family [PF13644] (74-168)

pLDDT: mean 89.88, std 8.51, range [39.03, 98.19]